Protein AF-A0A2H9RMS9-F1 (afdb_monomer_lite)

Radius of gyration: 15.69 Å; chains: 1; bounding box: 36×18×39 Å

Foldseek 3Di:
DDDDDPVVVVVVVVQCVPFKDWDWDWAADCPDPVRTDTDTDIGGDDDPVPCVVVVVVVD

Sequence (59 aa):
MKSIEKIKLAYIAGFLDGDGSIFFQIIPRKDYKLKFQIRTSIAFYQDKDNLGILSWLKN

Secondary structure (DSSP, 8-state):
-----HHHHHHHHHHHHHHEEEEEEEEE-TTSTTSEEEEEEEEE---GGGTHHHHHHH-

Structure (mmCIF, N/CA/C/O backbone):
data_AF-A0A2H9RMS9-F1
#
_entry.id   AF-A0A2H9RMS9-F1
#
loop_
_atom_site.group_PDB
_atom_site.id
_atom_site.type_symbol
_atom_site.label_atom_id
_atom_site.label_alt_id
_atom_site.label_comp_id
_atom_site.label_asym_id
_atom_site.label_entity_id
_atom_site.label_seq_id
_atom_site.pdbx_PDB_ins_code
_atom_site.Cartn_x
_atom_site.Cartn_y
_atom_site.Cartn_z
_atom_site.occupancy
_atom_site.B_iso_or_equiv
_atom_site.auth_seq_id
_atom_site.auth_comp_id
_atom_site.auth_asym_id
_atom_site.auth_atom_id
_atom_site.pdbx_PDB_model_num
ATOM 1 N N . MET A 1 1 ? -16.422 0.300 -19.960 1.00 46.19 1 MET A N 1
ATOM 2 C CA . MET A 1 1 ? -15.116 -0.073 -19.374 1.00 46.19 1 MET A CA 1
ATOM 3 C C . MET A 1 1 ? -14.084 -0.007 -20.493 1.00 46.19 1 MET A C 1
ATOM 5 O O . MET A 1 1 ? -14.317 -0.647 -21.511 1.00 46.19 1 MET A O 1
ATOM 9 N N . LYS A 1 2 ? -13.038 0.831 -20.401 1.00 58.09 2 LYS A N 1
ATOM 10 C CA . LYS A 1 2 ? -11.999 0.881 -21.449 1.00 58.09 2 LYS A CA 1
ATOM 11 C C . LYS A 1 2 ? -11.242 -0.450 -21.436 1.00 58.09 2 LYS A C 1
ATOM 13 O O . LYS A 1 2 ? -10.797 -0.880 -20.376 1.00 58.09 2 LYS A O 1
ATOM 18 N N . SER A 1 3 ? -11.129 -1.101 -22.591 1.00 72.12 3 SER A N 1
ATOM 19 C CA . SER A 1 3 ? -10.313 -2.307 -22.734 1.00 72.12 3 SER A CA 1
ATOM 20 C C . SER A 1 3 ? -8.844 -1.911 -22.631 1.00 72.12 3 SER A C 1
ATOM 22 O O . SER A 1 3 ? -8.312 -1.281 -23.542 1.00 72.12 3 SER A O 1
ATOM 24 N N . ILE A 1 4 ? -8.198 -2.247 -21.518 1.00 77.44 4 ILE A N 1
ATOM 25 C CA . ILE A 1 4 ? -6.745 -2.138 -21.388 1.00 77.44 4 ILE A CA 1
ATOM 26 C C . ILE A 1 4 ? -6.134 -3.329 -22.131 1.00 77.44 4 ILE A C 1
ATOM 28 O O . ILE A 1 4 ? -6.606 -4.459 -22.009 1.00 77.44 4 ILE A O 1
ATOM 32 N N . GLU A 1 5 ? -5.096 -3.081 -22.927 1.00 89.88 5 GLU A N 1
ATOM 33 C CA . GLU A 1 5 ? -4.360 -4.147 -23.608 1.00 89.88 5 GLU A CA 1
ATOM 34 C C . GLU A 1 5 ? -3.815 -5.151 -22.583 1.00 89.88 5 GLU A C 1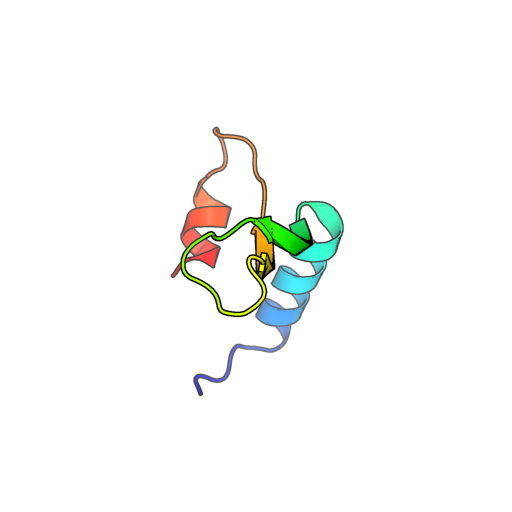
ATOM 36 O O . GLU A 1 5 ? -3.214 -4.762 -21.580 1.00 89.88 5 GLU A O 1
ATOM 41 N N . LYS A 1 6 ? -3.989 -6.453 -22.845 1.00 93.56 6 LYS A N 1
ATOM 42 C CA . LYS A 1 6 ? -3.601 -7.533 -21.916 1.00 93.56 6 LYS A CA 1
ATOM 43 C C . LYS A 1 6 ? -2.142 -7.434 -21.458 1.00 93.56 6 LYS A C 1
ATOM 45 O O . LYS A 1 6 ? -1.843 -7.722 -20.305 1.00 93.56 6 LYS A O 1
ATOM 50 N N . ILE A 1 7 ? -1.256 -6.977 -22.343 1.00 95.19 7 ILE A N 1
ATOM 51 C CA . ILE A 1 7 ? 0.170 -6.781 -22.058 1.00 95.19 7 ILE A CA 1
ATOM 52 C C . ILE A 1 7 ? 0.378 -5.716 -20.973 1.00 95.19 7 ILE A C 1
ATOM 54 O O . ILE A 1 7 ? 1.176 -5.919 -20.064 1.00 95.19 7 ILE A O 1
ATOM 58 N N . LYS A 1 8 ? -0.376 -4.609 -21.013 1.00 94.25 8 LYS A N 1
ATOM 59 C CA . LYS A 1 8 ? -0.289 -3.554 -19.992 1.00 94.25 8 LYS A CA 1
ATOM 60 C C . LYS A 1 8 ? -0.763 -4.057 -18.634 1.00 94.25 8 LYS A C 1
ATOM 62 O O . LYS A 1 8 ? -0.126 -3.765 -17.632 1.00 94.25 8 LYS A O 1
ATOM 67 N N . LEU A 1 9 ? -1.835 -4.851 -18.601 1.00 94.44 9 LEU A N 1
ATOM 68 C CA . LEU A 1 9 ? -2.302 -5.473 -17.359 1.00 94.44 9 LEU A CA 1
ATOM 69 C C . LEU A 1 9 ? -1.265 -6.440 -16.780 1.00 94.44 9 LEU A C 1
ATOM 71 O O . LEU A 1 9 ? -1.005 -6.385 -15.585 1.00 94.44 9 LEU A O 1
ATOM 75 N N . ALA A 1 10 ? -0.648 -7.280 -17.617 1.00 96.69 10 ALA A N 1
ATOM 76 C CA . ALA A 1 10 ? 0.411 -8.186 -17.178 1.00 96.69 10 ALA A CA 1
ATOM 77 C C . ALA A 1 10 ? 1.629 -7.423 -16.626 1.00 96.69 10 ALA A C 1
ATOM 79 O O . ALA A 1 10 ? 2.172 -7.804 -15.594 1.00 96.69 10 ALA A O 1
ATOM 80 N N . TYR A 1 11 ? 2.014 -6.312 -17.264 1.00 96.25 11 TYR A N 1
ATOM 81 C CA . TYR A 1 11 ? 3.086 -5.444 -16.774 1.00 96.25 11 TYR A CA 1
ATOM 82 C C . TYR A 1 11 ? 2.746 -4.814 -15.414 1.00 96.25 11 TYR A C 1
ATOM 84 O O . TYR A 1 11 ? 3.555 -4.867 -14.493 1.00 96.25 11 TYR A O 1
ATOM 92 N N . ILE A 1 12 ? 1.533 -4.266 -15.261 1.00 96.12 12 ILE A N 1
ATOM 93 C CA . ILE A 1 12 ? 1.070 -3.684 -13.991 1.00 96.12 12 ILE A CA 1
ATOM 94 C C . ILE A 1 12 ? 1.005 -4.750 -12.892 1.00 96.12 12 ILE A C 1
ATOM 96 O O . ILE A 1 12 ? 1.375 -4.460 -11.759 1.00 96.12 12 ILE A O 1
ATOM 100 N N . ALA A 1 13 ? 0.569 -5.972 -13.214 1.00 97.00 13 ALA A N 1
ATOM 101 C CA . ALA A 1 13 ? 0.552 -7.084 -12.267 1.00 97.00 13 ALA A CA 1
ATOM 102 C C . ALA A 1 13 ? 1.969 -7.436 -11.789 1.00 97.00 13 ALA A C 1
ATOM 104 O O . ALA A 1 13 ? 2.197 -7.500 -10.588 1.00 97.00 13 ALA A O 1
ATOM 105 N N . GLY A 1 14 ? 2.938 -7.548 -12.705 1.00 97.88 14 GLY A N 1
ATOM 106 C CA . GLY A 1 14 ? 4.337 -7.774 -12.331 1.00 97.88 14 GLY A CA 1
ATOM 107 C C . GLY A 1 14 ? 4.918 -6.638 -11.482 1.00 97.88 14 GLY A C 1
ATOM 108 O O . GLY A 1 14 ? 5.654 -6.892 -10.534 1.00 97.88 14 GLY A O 1
ATOM 109 N N . PHE A 1 15 ? 4.551 -5.387 -11.775 1.00 97.00 15 PHE A N 1
ATOM 110 C CA . PHE A 1 15 ? 4.969 -4.244 -10.961 1.00 97.00 15 PHE A CA 1
ATOM 111 C C . PHE A 1 15 ? 4.331 -4.256 -9.562 1.00 97.00 15 PHE A C 1
ATOM 113 O O . PHE A 1 15 ? 5.008 -3.955 -8.584 1.00 97.00 15 PHE A O 1
ATOM 120 N N . LEU A 1 16 ? 3.054 -4.645 -9.455 1.00 97.88 16 LEU A N 1
ATOM 121 C CA . LEU A 1 16 ? 2.355 -4.813 -8.178 1.00 97.88 16 LEU A CA 1
ATOM 122 C C . LEU A 1 16 ? 2.988 -5.919 -7.324 1.00 97.88 16 LEU A C 1
ATOM 124 O O . LEU A 1 16 ? 3.135 -5.727 -6.121 1.00 97.88 16 LEU A O 1
ATOM 128 N N . ASP A 1 17 ? 3.370 -7.040 -7.937 1.00 98.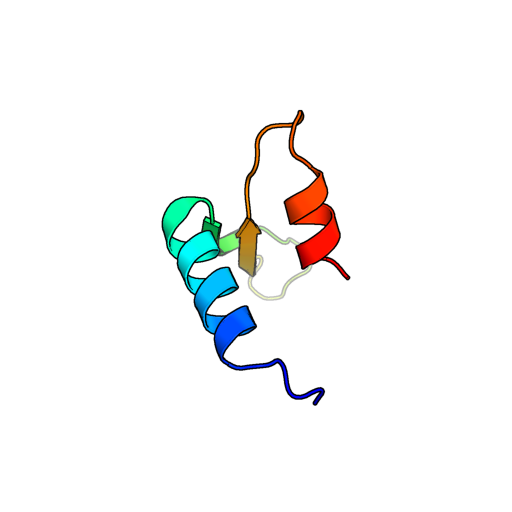06 17 ASP A N 1
ATOM 129 C CA . ASP A 1 17 ? 3.992 -8.174 -7.242 1.00 98.06 17 ASP A CA 1
ATOM 130 C C . ASP A 1 17 ? 5.417 -7.865 -6.751 1.00 98.06 17 ASP A C 1
ATOM 132 O O . ASP A 1 17 ? 5.856 -8.436 -5.754 1.00 98.06 17 ASP A O 1
ATOM 136 N N . GLY A 1 18 ? 6.139 -6.973 -7.439 1.00 97.56 18 GLY A N 1
ATOM 137 C CA . GLY A 1 18 ? 7.489 -6.551 -7.059 1.00 97.56 18 GLY A CA 1
ATOM 138 C C . GLY A 1 18 ? 7.498 -5.427 -6.022 1.00 97.56 18 GLY A C 1
ATOM 139 O O . GLY A 1 18 ? 7.920 -5.631 -4.887 1.00 97.56 18 GLY A O 1
ATOM 140 N N . ASP A 1 19 ? 7.006 -4.250 -6.417 1.00 96.81 19 ASP A N 1
ATOM 141 C CA . ASP A 1 19 ? 7.125 -2.998 -5.651 1.00 96.81 19 ASP A CA 1
ATOM 142 C C . ASP A 1 19 ? 5.756 -2.414 -5.265 1.00 96.81 19 ASP A C 1
ATOM 144 O O . ASP A 1 19 ? 5.601 -1.211 -5.027 1.00 96.81 19 ASP A O 1
ATOM 148 N N . GLY A 1 20 ? 4.722 -3.252 -5.226 1.00 97.50 20 GLY A N 1
ATOM 149 C CA . GLY A 1 20 ? 3.386 -2.861 -4.810 1.00 97.50 20 GLY A CA 1
ATOM 150 C C . GLY A 1 20 ? 2.901 -3.587 -3.560 1.00 97.50 20 GLY A C 1
ATOM 151 O O . GLY A 1 20 ? 3.578 -4.412 -2.949 1.00 97.50 20 GLY A O 1
ATOM 152 N N . SER A 1 21 ? 1.713 -3.214 -3.098 1.00 97.94 21 SER A N 1
ATOM 153 C CA . SER A 1 21 ? 1.084 -3.828 -1.931 1.00 97.94 21 SER A CA 1
ATOM 154 C C . SER A 1 21 ? -0.431 -3.694 -1.969 1.00 97.94 21 SER A C 1
ATOM 156 O O . SER A 1 21 ? -0.969 -2.646 -2.330 1.00 97.94 21 SER A O 1
ATOM 158 N N . ILE A 1 22 ? -1.125 -4.741 -1.524 1.00 97.81 22 ILE A N 1
ATOM 159 C CA . ILE A 1 22 ? -2.578 -4.748 -1.333 1.00 97.81 22 ILE A CA 1
ATOM 160 C C . ILE A 1 22 ? -2.859 -4.797 0.168 1.00 97.81 22 ILE A C 1
ATOM 162 O O . ILE A 1 22 ? -2.500 -5.755 0.849 1.00 97.81 22 ILE A O 1
ATOM 166 N N . PHE A 1 23 ? -3.522 -3.769 0.691 1.00 98.00 23 PHE A N 1
ATOM 167 C CA . PHE A 1 23 ? -3.818 -3.635 2.112 1.00 98.00 23 PHE A CA 1
ATOM 168 C C . PHE A 1 23 ? -5.310 -3.768 2.395 1.00 98.00 23 PHE A C 1
ATOM 170 O O . PHE A 1 23 ? -6.144 -3.131 1.747 1.00 98.00 23 PHE A O 1
ATOM 177 N N . PHE A 1 24 ? -5.613 -4.512 3.457 1.00 98.12 24 PHE A N 1
ATOM 178 C CA . PHE A 1 24 ? -6.908 -4.536 4.125 1.00 98.12 24 PHE A CA 1
ATOM 179 C C . PHE A 1 24 ? -6.688 -4.137 5.579 1.00 98.12 24 PHE A C 1
ATOM 181 O O . PHE A 1 24 ? -5.949 -4.795 6.308 1.00 98.12 24 PHE A O 1
ATOM 188 N N . GLN A 1 25 ? -7.275 -3.020 5.993 1.00 98.25 25 GLN A N 1
ATOM 189 C CA . GLN A 1 25 ? -6.996 -2.414 7.293 1.00 98.25 25 GLN A CA 1
ATOM 190 C C . GLN A 1 25 ? -8.289 -2.130 8.042 1.00 98.25 25 GLN A C 1
ATOM 192 O O . GLN A 1 25 ? -9.254 -1.647 7.456 1.00 98.25 25 GLN A O 1
ATOM 197 N N . ILE A 1 26 ? -8.287 -2.369 9.351 1.00 98.00 26 ILE A N 1
ATOM 198 C CA . ILE A 1 26 ? -9.365 -1.952 10.249 1.00 98.00 26 ILE A CA 1
ATOM 199 C C . ILE A 1 26 ? -8.958 -0.612 10.859 1.00 98.00 26 ILE A C 1
ATOM 201 O O . ILE A 1 26 ? -7.988 -0.531 11.608 1.00 98.00 26 ILE A O 1
ATOM 205 N N . ILE A 1 27 ? -9.683 0.451 10.519 1.00 98.12 27 ILE A N 1
ATOM 206 C CA . ILE A 1 27 ? -9.369 1.818 10.944 1.00 98.12 27 ILE A CA 1
ATOM 207 C C . ILE A 1 27 ? -10.453 2.319 11.898 1.00 98.12 27 ILE A C 1
ATOM 209 O O . ILE A 1 27 ? -11.624 2.320 11.517 1.00 98.12 27 ILE A O 1
ATOM 213 N N . PRO A 1 28 ? -10.106 2.782 13.112 1.00 98.19 28 PRO A N 1
ATOM 214 C CA . PRO A 1 28 ? -11.071 3.387 14.025 1.00 98.19 28 PRO A CA 1
ATOM 215 C C . PRO A 1 28 ? -11.748 4.625 13.414 1.00 98.19 28 PRO A C 1
ATOM 217 O O . PRO A 1 28 ? -11.080 5.538 12.926 1.00 98.19 28 PRO A O 1
ATOM 220 N N . ARG A 1 29 ? -13.082 4.676 13.466 1.00 97.88 29 ARG A N 1
ATOM 221 C CA . ARG A 1 29 ? -13.927 5.763 12.941 1.00 97.88 29 ARG A CA 1
ATOM 222 C C . ARG A 1 29 ? -15.115 6.010 13.866 1.00 97.88 29 ARG A C 1
ATOM 224 O O . ARG A 1 29 ? -16.054 5.224 13.895 1.00 97.88 29 ARG A O 1
ATOM 231 N N . LYS A 1 30 ? -15.087 7.096 14.644 1.00 96.88 30 LYS A N 1
ATOM 232 C CA . LYS A 1 30 ? -16.079 7.365 15.709 1.00 96.88 30 LYS A CA 1
ATOM 233 C C . LYS A 1 30 ? -17.508 7.565 15.186 1.00 96.88 30 LYS A C 1
ATOM 235 O O . LYS A 1 30 ? -18.466 7.258 15.896 1.00 96.88 30 LYS A O 1
ATOM 240 N N . ASP A 1 31 ? -17.637 8.057 13.964 1.00 97.50 31 ASP A N 1
ATOM 241 C CA . ASP A 1 31 ? -18.878 8.363 13.252 1.00 97.50 31 ASP A CA 1
ATOM 242 C C . ASP A 1 31 ? -19.594 7.116 12.705 1.00 97.50 31 ASP A C 1
ATOM 244 O O . ASP A 1 31 ? -20.793 7.152 12.443 1.00 97.50 31 ASP A O 1
ATOM 248 N N . TYR A 1 32 ? -18.906 5.976 12.605 1.00 97.38 32 TYR A N 1
ATOM 249 C CA . TYR A 1 32 ? -19.493 4.746 12.075 1.00 97.38 32 TYR A CA 1
ATOM 250 C C . TYR A 1 32 ? -20.315 4.019 13.150 1.00 97.38 32 TYR A C 1
ATOM 252 O O . TYR A 1 32 ? -20.026 4.110 14.349 1.00 97.38 32 TYR A O 1
ATOM 260 N N . LYS A 1 33 ? -21.320 3.233 12.734 1.00 97.62 33 LYS A N 1
ATOM 261 C CA . LYS A 1 33 ? -22.154 2.428 13.651 1.00 97.62 33 LYS A CA 1
ATOM 262 C C . LYS A 1 33 ? -21.303 1.503 14.524 1.00 97.62 33 LYS A C 1
ATOM 264 O O . LYS A 1 33 ? -21.443 1.509 15.741 1.00 97.62 33 LYS A O 1
ATOM 269 N N . LEU A 1 34 ? -20.391 0.759 13.896 1.00 97.94 34 LEU A N 1
ATOM 270 C CA . LEU A 1 34 ? -19.504 -0.203 14.562 1.00 97.94 34 LEU A CA 1
ATOM 271 C C . LEU A 1 34 ? -18.160 0.395 14.989 1.00 97.94 34 LEU A C 1
ATOM 273 O O . LEU A 1 34 ? -17.289 -0.332 15.437 1.00 97.94 34 LEU A O 1
ATOM 277 N N . LYS A 1 35 ? -17.977 1.710 14.846 1.00 98.12 35 LYS A N 1
ATOM 278 C CA . LYS A 1 35 ? -16.757 2.437 15.229 1.00 98.12 35 LYS A CA 1
ATOM 279 C C . LYS A 1 35 ? -15.471 2.074 14.470 1.00 98.12 35 LYS A C 1
ATOM 281 O O . LYS A 1 35 ? -14.408 2.590 14.812 1.00 98.12 35 LYS A O 1
ATOM 286 N N . PHE A 1 36 ? -15.562 1.273 13.407 1.00 98.31 36 PHE A N 1
ATOM 287 C CA . PHE A 1 36 ? -14.439 0.906 12.542 1.00 98.31 36 PHE A CA 1
ATOM 288 C C . PHE A 1 36 ? -14.824 0.934 11.058 1.00 98.31 36 PHE A C 1
ATOM 290 O O . PHE A 1 36 ? -15.971 0.678 10.694 1.00 98.31 36 PHE A O 1
ATOM 297 N N . GLN A 1 37 ? -13.837 1.208 10.209 1.00 97.75 37 GLN A N 1
ATOM 298 C CA . GLN A 1 37 ? -13.893 1.130 8.754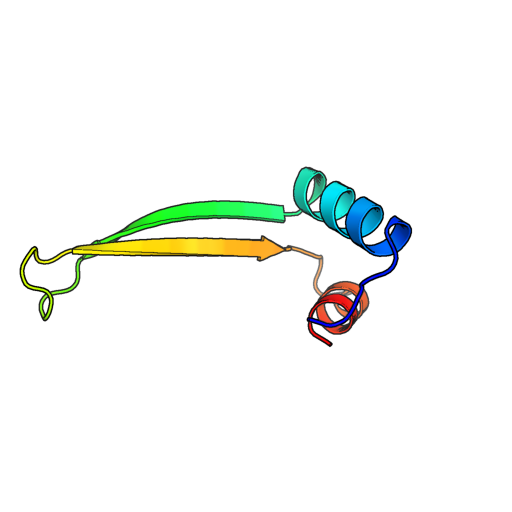 1.00 97.75 37 GLN A CA 1
ATOM 299 C C . GLN A 1 37 ? -12.945 0.030 8.271 1.00 97.75 37 GLN A C 1
ATOM 301 O O . GLN A 1 37 ? -11.795 -0.020 8.701 1.00 97.75 37 GLN A O 1
ATOM 306 N N . ILE A 1 38 ? -13.395 -0.796 7.327 1.00 97.19 38 ILE A N 1
ATOM 307 C CA . ILE A 1 38 ? -12.506 -1.661 6.547 1.00 97.19 38 ILE A CA 1
ATOM 308 C C . ILE A 1 38 ? -11.986 -0.823 5.374 1.00 97.19 38 ILE A C 1
ATOM 310 O O . ILE A 1 38 ? -12.749 -0.473 4.475 1.00 97.19 38 ILE A O 1
ATOM 314 N N . ARG A 1 39 ? -10.706 -0.442 5.402 1.00 97.75 39 ARG A N 1
ATOM 315 C CA . ARG A 1 39 ? -10.037 0.265 4.304 1.00 97.75 39 ARG A CA 1
ATOM 316 C C . ARG A 1 39 ? -9.333 -0.744 3.410 1.00 97.75 39 ARG A C 1
ATOM 318 O O . ARG A 1 39 ? -8.457 -1.468 3.874 1.00 97.75 39 ARG A O 1
ATOM 325 N N . THR A 1 40 ? -9.686 -0.723 2.133 1.00 98.19 40 THR A N 1
ATOM 326 C CA . THR A 1 40 ? -9.025 -1.486 1.074 1.00 98.19 40 THR A CA 1
ATOM 327 C C . THR A 1 40 ? -8.211 -0.535 0.208 1.00 98.19 40 THR A C 1
ATOM 329 O O . THR A 1 40 ? -8.757 0.457 -0.282 1.00 98.19 40 THR A O 1
ATOM 332 N N . SER A 1 41 ? -6.925 -0.806 0.013 1.00 97.44 41 SER A N 1
ATOM 333 C CA . SER A 1 41 ? -6.063 0.032 -0.829 1.00 97.44 41 SER A CA 1
ATOM 334 C C . SER A 1 41 ? -5.016 -0.791 -1.561 1.00 97.44 41 SER A C 1
ATOM 336 O O . SER A 1 41 ? -4.470 -1.731 -0.993 1.00 97.44 41 SER A O 1
ATOM 338 N N . ILE A 1 42 ? -4.703 -0.385 -2.788 1.00 97.38 42 ILE A N 1
ATOM 339 C CA . ILE A 1 42 ? -3.556 -0.868 -3.556 1.00 97.38 42 ILE A CA 1
ATOM 340 C C . ILE A 1 42 ? -2.550 0.283 -3.608 1.00 97.38 42 ILE A C 1
ATOM 342 O O . ILE A 1 42 ? -2.934 1.412 -3.919 1.00 97.38 42 ILE A O 1
ATOM 346 N N . ALA A 1 43 ? -1.295 0.015 -3.267 1.00 97.06 43 ALA A N 1
ATOM 347 C CA . ALA A 1 43 ? -0.207 0.981 -3.314 1.00 97.06 43 ALA A CA 1
ATOM 348 C C . ALA A 1 43 ? 0.893 0.488 -4.255 1.00 97.06 43 ALA A C 1
ATOM 350 O O . ALA A 1 43 ? 1.163 -0.707 -4.311 1.00 97.06 43 ALA A O 1
ATOM 351 N N . PHE A 1 44 ? 1.524 1.424 -4.956 1.00 97.81 44 PHE A N 1
ATOM 352 C CA . PHE A 1 44 ? 2.714 1.203 -5.772 1.00 97.81 44 PHE A CA 1
ATOM 353 C C . PHE A 1 44 ? 3.801 2.152 -5.279 1.00 97.81 44 PHE A C 1
ATOM 355 O O . PHE A 1 44 ? 3.514 3.327 -5.022 1.00 97.81 44 PHE A O 1
ATOM 362 N N . TYR A 1 45 ? 5.022 1.650 -5.142 1.00 96.88 45 TYR A N 1
ATOM 363 C CA . TYR A 1 45 ? 6.158 2.399 -4.622 1.00 96.88 45 TYR A CA 1
ATOM 364 C C . TYR A 1 45 ? 7.225 2.567 -5.702 1.00 96.88 45 TYR A C 1
ATOM 366 O O . TYR A 1 45 ? 7.369 1.740 -6.596 1.00 96.88 45 TYR A O 1
ATOM 374 N N . GLN A 1 46 ? 7.949 3.681 -5.646 1.00 96.19 46 GLN A N 1
ATOM 375 C CA 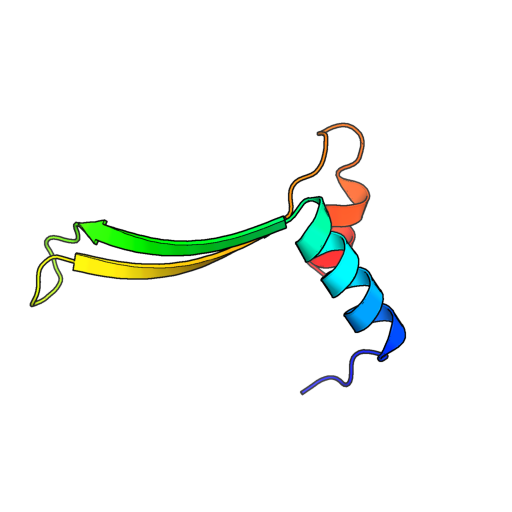. GLN A 1 46 ? 9.103 3.936 -6.498 1.00 96.19 46 GLN A CA 1
ATOM 376 C C . GLN A 1 46 ? 10.008 4.961 -5.816 1.00 96.19 46 GLN A C 1
ATOM 378 O O . GLN A 1 46 ? 9.528 5.806 -5.052 1.00 96.19 46 GLN A O 1
ATOM 383 N N . ASP A 1 47 ? 11.301 4.895 -6.113 1.00 96.19 47 ASP A N 1
ATOM 384 C CA . ASP A 1 47 ? 12.251 5.931 -5.738 1.00 96.19 47 ASP A CA 1
ATOM 385 C C . ASP A 1 47 ? 11.839 7.305 -6.311 1.00 96.19 47 ASP A C 1
ATOM 387 O O . ASP A 1 47 ? 11.240 7.412 -7.390 1.00 96.19 47 ASP A O 1
ATOM 391 N N . LYS A 1 48 ? 12.141 8.376 -5.571 1.00 95.00 48 LYS A N 1
ATOM 392 C CA . LYS A 1 48 ? 11.738 9.747 -5.920 1.00 95.00 48 LYS A CA 1
ATOM 393 C C . LYS A 1 48 ? 12.380 10.246 -7.211 1.00 95.00 48 LYS A C 1
ATOM 395 O O . LYS A 1 48 ? 11.798 11.112 -7.862 1.00 95.00 48 LYS A O 1
ATOM 400 N N . ASP A 1 49 ? 13.515 9.685 -7.607 1.00 96.25 49 ASP A N 1
ATOM 401 C CA . ASP A 1 49 ? 14.189 10.056 -8.847 1.00 96.25 49 ASP A CA 1
ATOM 402 C C . ASP A 1 49 ? 13.511 9.430 -10.085 1.00 96.25 49 ASP A C 1
ATOM 404 O O . ASP A 1 49 ? 13.755 9.858 -11.211 1.00 96.25 49 ASP A O 1
ATOM 408 N N . ASN A 1 50 ? 12.585 8.474 -9.896 1.00 93.25 50 ASN A N 1
ATOM 409 C CA . ASN A 1 50 ? 11.925 7.716 -10.967 1.00 93.25 50 ASN A CA 1
ATOM 410 C C . ASN A 1 50 ? 10.383 7.818 -10.952 1.00 93.25 50 ASN A C 1
ATOM 412 O O . ASN A 1 50 ? 9.676 6.904 -11.383 1.00 93.25 50 ASN A O 1
ATOM 416 N N . LEU A 1 51 ? 9.821 8.952 -10.515 1.00 95.12 51 LEU A N 1
ATOM 417 C CA . LEU A 1 51 ? 8.361 9.167 -10.399 1.00 95.12 51 LEU A CA 1
ATOM 418 C C . LEU A 1 51 ? 7.570 9.072 -11.718 1.00 95.12 51 LEU A C 1
ATOM 420 O O . LEU A 1 51 ? 6.334 9.020 -11.696 1.00 95.12 51 LEU A O 1
ATOM 424 N N . GLY A 1 52 ? 8.253 9.051 -12.865 1.00 96.19 52 GLY A N 1
ATOM 425 C CA . GLY A 1 52 ? 7.629 8.945 -14.184 1.00 96.19 52 GLY A CA 1
ATOM 426 C C . GLY A 1 52 ? 6.706 7.731 -14.305 1.00 96.19 52 GLY A C 1
ATOM 427 O O . GLY A 1 52 ? 5.597 7.863 -14.820 1.00 96.19 52 GLY A O 1
ATOM 428 N N . ILE A 1 53 ? 7.099 6.579 -13.750 1.00 94.25 53 ILE A N 1
ATOM 429 C CA . ILE A 1 53 ? 6.289 5.354 -13.820 1.00 94.25 53 ILE A CA 1
ATOM 430 C C . ILE A 1 53 ? 5.007 5.446 -12.984 1.00 94.25 53 ILE A C 1
ATOM 432 O O . ILE A 1 53 ? 3.943 5.032 -13.441 1.00 94.25 53 ILE A O 1
ATOM 436 N N . LEU A 1 54 ? 5.068 6.056 -11.795 1.00 95.88 54 LEU A N 1
ATOM 437 C CA . LEU A 1 54 ? 3.882 6.277 -10.962 1.00 95.88 54 LEU A CA 1
ATOM 438 C C . LEU A 1 54 ? 2.931 7.293 -11.611 1.00 95.88 54 LEU A C 1
ATOM 440 O O . LEU A 1 54 ? 1.712 7.148 -11.533 1.00 95.88 54 LEU A O 1
ATOM 444 N N . SER A 1 55 ? 3.484 8.298 -12.296 1.00 95.38 55 SER A N 1
ATOM 445 C CA . SER A 1 55 ? 2.703 9.279 -13.058 1.00 95.38 55 SER A CA 1
ATOM 446 C C . SER A 1 55 ? 2.041 8.653 -14.285 1.00 95.38 55 SER A C 1
ATOM 448 O O . SER A 1 55 ? 0.896 8.980 -14.587 1.00 95.38 55 SER A O 1
ATOM 450 N N . TRP A 1 56 ? 2.729 7.733 -14.967 1.00 94.81 56 TRP A N 1
ATOM 451 C CA . TRP A 1 56 ? 2.154 6.932 -16.048 1.00 94.81 56 TRP A CA 1
ATOM 452 C C . TRP A 1 56 ? 1.008 6.054 -15.541 1.00 94.81 56 TRP A C 1
ATOM 454 O O . TRP A 1 56 ? -0.061 6.069 -16.132 1.00 94.81 56 TRP A O 1
ATOM 464 N N . LEU A 1 57 ? 1.191 5.359 -14.414 1.00 93.44 57 LEU A N 1
ATOM 465 C CA . LEU A 1 57 ? 0.178 4.459 -13.85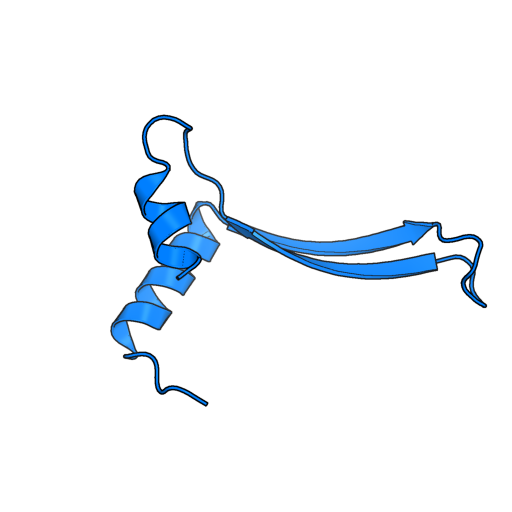4 1.00 93.44 57 LEU A CA 1
ATOM 466 C C . LEU A 1 57 ? -1.111 5.185 -13.426 1.00 93.44 57 LEU A C 1
ATOM 468 O O . LEU A 1 57 ? -2.187 4.591 -13.412 1.00 93.44 57 LEU A O 1
ATOM 472 N N . LYS A 1 58 ? -1.003 6.465 -13.052 1.00 90.81 58 LYS A N 1
ATOM 473 C CA . LYS A 1 58 ? -2.132 7.297 -12.616 1.00 90.81 58 LYS A CA 1
ATOM 474 C C . LYS A 1 58 ? -3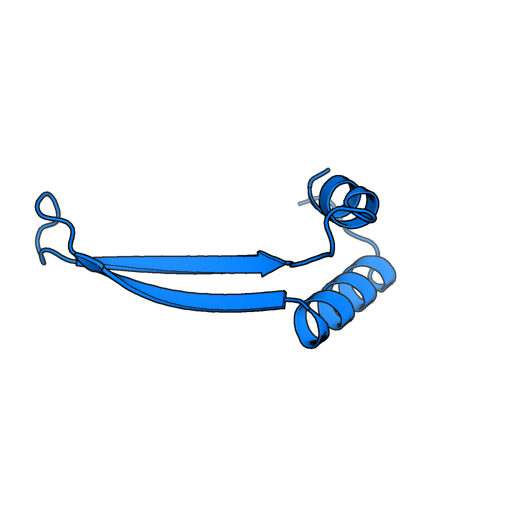.054 7.740 -13.764 1.00 90.81 58 LYS A C 1
ATOM 476 O O . LYS A 1 58 ? -4.216 8.044 -13.487 1.00 90.81 58 LYS A O 1
ATOM 481 N N . ASN A 1 59 ? -2.546 7.837 -14.995 1.00 80.25 59 ASN A N 1
ATOM 482 C CA . ASN A 1 59 ? -3.238 8.438 -16.147 1.00 80.25 59 ASN A CA 1
ATOM 483 C C . ASN A 1 59 ? -3.761 7.383 -17.131 1.00 80.25 59 ASN A C 1
ATOM 485 O O . ASN A 1 59 ? -4.854 7.615 -17.699 1.00 80.25 59 ASN A O 1
#

pLDDT: mean 94.01, std 9.25, range [46.19, 98.31]